Protein AF-A0A964PZA8-F1 (afdb_monomer_lite)

Sequence (58 aa):
MELVLIFGVVVLFLGGKRIPQIARGLGEGIRNFRTSMKEPERLEKGDASGRGDDGKGA

Secondary structure (DSSP, 8-state):
-HHHHHHHHHHHHH-TTHHHHHHHHHHHHHHHHHHHHHHHHHHS--S-----------

pLDDT: mean 77.6, std 18.86, range [38.69, 95.38]

Foldseek 3Di:
DVVVVVVVVVCVVCPVVNVVVVCVVVVVVVVVVVVVVCVVVVVPDPDDDDDDDDDDDD

Structure (mmCIF, N/CA/C/O backbone):
data_AF-A0A964PZA8-F1
#
_entry.id   AF-A0A964PZA8-F1
#
loop_
_atom_site.group_PDB
_atom_site.id
_atom_site.type_symbol
_atom_site.label_atom_id
_atom_site.label_alt_id
_atom_site.label_comp_id
_atom_site.label_asym_id
_atom_site.label_entity_id
_atom_site.label_seq_id
_atom_site.pdbx_PDB_ins_code
_atom_site.Cartn_x
_atom_site.Cartn_y
_atom_site.Cartn_z
_atom_site.occupancy
_atom_site.B_iso_or_equiv
_atom_site.auth_seq_id
_atom_site.auth_comp_id
_atom_site.auth_asym_id
_atom_site.auth_atom_id
_atom_site.pdbx_PDB_model_num
ATOM 1 N N . MET A 1 1 ? 18.992 -10.788 -5.487 1.00 88.88 1 MET A N 1
ATOM 2 C CA . MET A 1 1 ? 18.558 -9.639 -6.332 1.00 88.88 1 MET A CA 1
ATOM 3 C C . MET A 1 1 ? 17.240 -9.928 -7.059 1.00 88.88 1 MET A C 1
ATOM 5 O O . MET A 1 1 ? 16.647 -9.025 -7.639 1.00 88.88 1 MET A O 1
ATOM 9 N N . GLU A 1 2 ? 16.746 -11.165 -6.998 1.00 91.75 2 GLU A N 1
ATOM 10 C CA . GLU A 1 2 ? 15.576 -11.653 -7.730 1.00 91.75 2 GLU A CA 1
ATOM 11 C C . GLU A 1 2 ? 14.279 -10.924 -7.369 1.00 91.75 2 GLU A C 1
ATOM 13 O O . GLU A 1 2 ? 13.504 -10.578 -8.255 1.00 91.75 2 GLU A O 1
ATOM 18 N N . LEU A 1 3 ? 14.063 -10.615 -6.087 1.00 93.12 3 LEU A N 1
ATOM 19 C CA . LEU A 1 3 ? 12.847 -9.927 -5.641 1.00 93.12 3 LEU A CA 1
ATOM 20 C C . LEU A 1 3 ? 12.709 -8.524 -6.236 1.00 93.12 3 LEU A C 1
ATOM 22 O O . LEU A 1 3 ? 11.607 -8.127 -6.590 1.00 93.12 3 LEU A O 1
ATOM 26 N N . VAL A 1 4 ? 13.813 -7.791 -6.396 1.00 93.94 4 VAL A N 1
ATOM 27 C CA . VAL A 1 4 ? 13.793 -6.442 -6.982 1.00 93.94 4 VAL A CA 1
ATOM 28 C C . VAL A 1 4 ? 13.431 -6.505 -8.467 1.00 93.94 4 VAL A C 1
ATOM 30 O O . VAL A 1 4 ? 12.649 -5.684 -8.938 1.00 93.94 4 VAL A O 1
ATOM 33 N N . LEU A 1 5 ? 13.937 -7.511 -9.189 1.00 94.56 5 LEU A N 1
ATOM 34 C CA . LEU A 1 5 ? 13.588 -7.756 -10.592 1.00 94.56 5 LEU A CA 1
ATOM 35 C C . LEU A 1 5 ? 12.108 -8.111 -10.754 1.00 94.56 5 LEU A C 1
ATOM 37 O O . LEU A 1 5 ? 11.419 -7.502 -11.569 1.00 94.56 5 LEU A O 1
ATOM 41 N N . ILE A 1 6 ? 11.604 -9.045 -9.944 1.00 94.31 6 ILE A N 1
ATOM 42 C CA . ILE A 1 6 ? 10.192 -9.452 -9.968 1.00 94.31 6 ILE A CA 1
ATOM 43 C C . ILE A 1 6 ? 9.294 -8.257 -9.642 1.00 94.31 6 ILE A C 1
ATOM 45 O O . ILE A 1 6 ? 8.330 -7.987 -10.357 1.00 94.31 6 ILE A O 1
ATOM 49 N N . PHE A 1 7 ? 9.637 -7.499 -8.600 1.00 92.81 7 PHE A N 1
ATOM 50 C CA . PHE A 1 7 ? 8.883 -6.314 -8.213 1.00 92.81 7 PHE A CA 1
ATOM 51 C C . PHE A 1 7 ? 8.919 -5.245 -9.311 1.00 92.81 7 PHE A C 1
ATOM 53 O O . PHE A 1 7 ? 7.890 -4.650 -9.613 1.00 92.81 7 PHE A O 1
ATOM 60 N N . GLY A 1 8 ? 10.064 -5.052 -9.972 1.00 93.88 8 GLY A N 1
ATOM 61 C CA . GLY A 1 8 ? 10.204 -4.151 -11.116 1.00 93.88 8 GLY A CA 1
ATOM 62 C C . GLY A 1 8 ? 9.308 -4.538 -12.295 1.00 93.88 8 GLY A C 1
ATOM 63 O O . GLY A 1 8 ? 8.628 -3.676 -12.850 1.00 93.88 8 GLY A O 1
ATOM 64 N N . VAL A 1 9 ? 9.237 -5.830 -12.634 1.00 94.31 9 VAL A N 1
ATOM 65 C CA . VAL A 1 9 ? 8.335 -6.338 -13.682 1.00 94.31 9 VAL A CA 1
ATOM 66 C C . VAL A 1 9 ? 6.872 -6.103 -13.295 1.00 94.31 9 VAL A C 1
ATOM 68 O O . VAL A 1 9 ? 6.109 -5.554 -14.087 1.00 94.31 9 VAL A O 1
ATOM 71 N N . VAL A 1 10 ? 6.481 -6.430 -12.060 1.00 93.12 10 VAL A N 1
ATOM 72 C CA . VAL A 1 10 ? 5.114 -6.194 -11.561 1.00 93.12 10 VAL A CA 1
ATOM 73 C C . VAL A 1 10 ? 4.755 -4.705 -11.598 1.00 93.12 10 VAL A C 1
ATOM 75 O O . VAL A 1 10 ? 3.669 -4.350 -12.052 1.00 93.12 10 VAL A O 1
ATOM 78 N N . VAL A 1 11 ? 5.664 -3.818 -11.185 1.00 92.31 11 VAL A N 1
ATOM 79 C CA . VAL A 1 11 ? 5.472 -2.358 -11.231 1.00 92.31 11 VAL A CA 1
ATOM 80 C C . VAL A 1 11 ? 5.340 -1.854 -12.669 1.00 92.31 11 VAL A C 1
ATOM 82 O O . VAL A 1 11 ? 4.561 -0.932 -12.904 1.00 92.31 11 VAL A O 1
ATOM 85 N N . LEU A 1 12 ? 6.057 -2.441 -13.630 1.00 92.94 12 LEU A N 1
ATOM 86 C CA . LEU A 1 12 ? 5.961 -2.073 -15.045 1.00 92.94 12 LEU A CA 1
ATOM 87 C C . LEU A 1 12 ? 4.584 -2.429 -15.629 1.00 92.94 12 LEU A C 1
ATOM 89 O O . LEU A 1 12 ? 3.988 -1.601 -16.314 1.00 92.94 12 LEU A O 1
ATOM 93 N N . PHE A 1 13 ? 4.050 -3.611 -15.304 1.00 92.88 13 PHE A N 1
ATOM 94 C CA . PHE A 1 13 ? 2.710 -4.036 -15.732 1.00 92.88 13 PHE A CA 1
ATOM 95 C C . PHE A 1 13 ? 1.580 -3.280 -15.021 1.00 92.88 13 PHE A C 1
ATOM 97 O O . PHE A 1 13 ? 0.600 -2.891 -15.654 1.00 92.88 13 PHE A O 1
ATOM 104 N N . LEU A 1 14 ? 1.696 -3.056 -13.708 1.00 90.00 14 LEU A N 1
ATOM 105 C CA . LEU A 1 14 ? 0.692 -2.311 -12.940 1.00 90.00 14 LEU A CA 1
ATOM 106 C C . LEU A 1 14 ? 0.788 -0.797 -13.184 1.00 90.00 14 LEU A C 1
ATOM 108 O O . LEU A 1 14 ? -0.201 -0.084 -13.034 1.00 90.00 14 LEU A O 1
ATOM 112 N N . GLY A 1 15 ? 1.959 -0.286 -13.557 1.00 85.06 15 GLY A N 1
ATOM 113 C CA . GLY A 1 15 ? 2.261 1.138 -13.611 1.00 85.06 15 GLY A CA 1
ATOM 114 C C . GLY A 1 15 ? 2.405 1.756 -12.214 1.00 85.06 15 GLY A C 1
ATOM 115 O O . GLY A 1 15 ? 1.639 1.478 -11.286 1.00 85.06 15 GLY A O 1
ATOM 116 N N . GLY A 1 16 ? 3.352 2.686 -12.058 1.00 83.31 16 GLY A N 1
ATOM 117 C CA . GLY A 1 16 ? 3.673 3.306 -10.761 1.00 83.31 16 GLY A CA 1
ATOM 118 C C . GLY A 1 16 ? 2.506 4.028 -10.064 1.00 83.31 16 GLY A C 1
ATOM 119 O O . GLY A 1 16 ? 2.562 4.262 -8.862 1.00 83.31 16 GLY A O 1
ATOM 120 N N . LYS A 1 17 ? 1.419 4.343 -10.785 1.00 85.19 17 LYS A N 1
ATOM 121 C CA . LYS A 1 17 ? 0.208 4.988 -10.242 1.00 85.19 17 LYS A CA 1
ATOM 122 C C . LYS A 1 17 ? -0.785 4.012 -9.592 1.00 85.19 17 LYS A C 1
ATOM 124 O O . LYS A 1 17 ? -1.590 4.454 -8.776 1.00 85.19 17 LYS A O 1
ATOM 129 N N . ARG A 1 18 ? -0.749 2.708 -9.902 1.00 87.06 18 ARG A N 1
ATOM 130 C CA . ARG A 1 18 ? -1.693 1.723 -9.328 1.00 87.06 18 ARG A CA 1
ATOM 131 C C . ARG A 1 18 ? -1.309 1.278 -7.920 1.00 87.06 18 ARG A C 1
ATOM 133 O O . ARG A 1 18 ? -2.189 1.103 -7.083 1.00 87.06 18 ARG A O 1
ATOM 140 N N . ILE A 1 19 ? -0.014 1.184 -7.624 1.00 89.94 19 ILE A N 1
ATOM 141 C CA . ILE A 1 19 ? 0.487 0.855 -6.280 1.00 89.94 19 ILE A CA 1
ATOM 142 C C . ILE A 1 19 ? -0.007 1.836 -5.200 1.00 89.94 19 ILE A C 1
ATOM 144 O O . ILE A 1 19 ? -0.572 1.366 -4.213 1.00 89.94 19 ILE A O 1
ATOM 148 N N . PRO A 1 20 ? 0.104 3.173 -5.355 1.00 86.81 20 PRO A N 1
ATOM 149 C CA . PRO A 1 20 ? -0.400 4.104 -4.346 1.00 86.81 20 PRO A CA 1
ATOM 150 C C . PRO A 1 20 ? -1.931 4.088 -4.224 1.00 86.81 20 PRO A C 1
ATOM 152 O O . PRO A 1 20 ? -2.445 4.325 -3.134 1.00 86.81 20 PRO A O 1
ATOM 155 N N . GLN A 1 21 ? -2.672 3.778 -5.297 1.00 90.88 21 GLN A N 1
ATOM 156 C CA . GLN A 1 21 ? -4.131 3.613 -5.225 1.00 90.88 21 GLN A CA 1
ATOM 157 C C . GLN A 1 21 ? -4.519 2.398 -4.369 1.00 90.88 21 GLN A C 1
ATOM 159 O O . GLN A 1 21 ? -5.362 2.516 -3.482 1.00 90.88 21 GLN A O 1
ATOM 164 N N . ILE A 1 22 ? -3.865 1.254 -4.592 1.00 90.94 22 ILE A N 1
ATOM 165 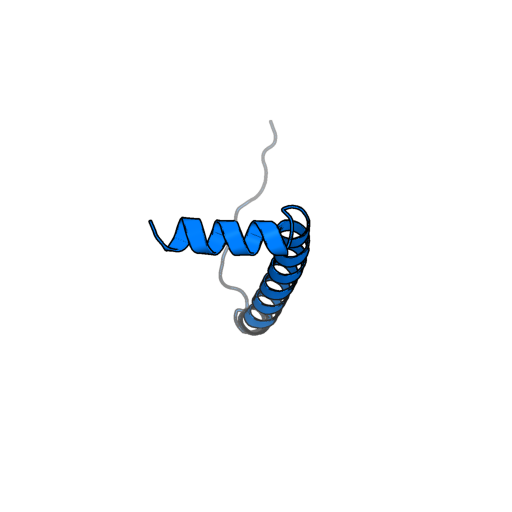C CA . ILE A 1 22 ? -4.124 0.009 -3.856 1.00 90.94 22 ILE A CA 1
ATOM 166 C C . ILE A 1 22 ? -3.656 0.128 -2.397 1.00 90.94 22 ILE A C 1
ATOM 168 O O . ILE A 1 22 ? -4.386 -0.258 -1.488 1.00 90.94 22 ILE A O 1
ATOM 172 N N . ALA A 1 23 ? -2.487 0.727 -2.152 1.00 92.88 23 ALA A N 1
ATOM 173 C CA . ALA A 1 23 ? -1.954 0.937 -0.805 1.00 92.88 23 ALA A CA 1
ATOM 174 C C . ALA A 1 23 ? -2.854 1.834 0.060 1.00 92.88 23 ALA A C 1
ATOM 176 O O . ALA A 1 23 ? -3.024 1.560 1.246 1.00 92.88 23 ALA A O 1
ATOM 177 N N . ARG A 1 24 ? -3.463 2.879 -0.522 1.00 93.12 24 ARG A N 1
ATOM 178 C CA . ARG A 1 24 ? -4.432 3.730 0.189 1.00 93.12 24 ARG A CA 1
ATOM 179 C C . ARG A 1 24 ? -5.679 2.943 0.602 1.00 93.12 24 ARG A C 1
ATOM 181 O O . ARG A 1 24 ? -6.045 2.986 1.771 1.00 93.12 24 ARG A O 1
ATOM 188 N N . GLY A 1 25 ? -6.266 2.172 -0.318 1.00 94.12 25 GLY A N 1
ATOM 189 C CA . GLY A 1 25 ? -7.444 1.345 -0.025 1.00 94.12 25 GLY A CA 1
ATOM 190 C C . GLY A 1 25 ? -7.170 0.230 0.992 1.00 94.12 25 GLY A C 1
ATOM 191 O O . GLY A 1 25 ? -7.937 0.048 1.935 1.00 94.12 25 GLY A O 1
ATOM 192 N N . LEU A 1 26 ? -6.041 -0.476 0.861 1.00 95.25 26 LEU A N 1
ATOM 193 C CA . LEU A 1 26 ? -5.608 -1.483 1.839 1.00 95.25 26 LEU A CA 1
ATOM 194 C C . LEU A 1 26 ? -5.314 -0.861 3.206 1.00 95.25 26 LEU A C 1
ATOM 196 O O . LEU A 1 26 ? -5.708 -1.420 4.225 1.00 95.25 26 LEU A O 1
ATOM 200 N N . GLY A 1 27 ? -4.648 0.295 3.241 1.00 93.69 27 GLY A N 1
ATOM 201 C CA . GLY A 1 27 ? -4.315 0.991 4.482 1.00 93.69 27 GLY A CA 1
ATOM 202 C C . GLY A 1 27 ? -5.555 1.432 5.258 1.00 93.69 27 GLY A C 1
ATOM 203 O O . GLY A 1 27 ? -5.617 1.239 6.471 1.00 93.69 27 GLY A O 1
ATOM 204 N N . GLU A 1 28 ? -6.566 1.966 4.571 1.00 94.88 28 GLU A N 1
ATOM 205 C CA . GLU A 1 28 ? -7.851 2.303 5.194 1.00 94.88 28 GLU A CA 1
ATOM 206 C C . GLU A 1 28 ? -8.621 1.061 5.651 1.00 94.88 28 GLU A C 1
ATOM 208 O O . GLU A 1 28 ? -9.119 1.045 6.777 1.00 94.88 28 GLU A O 1
ATOM 213 N N . GLY A 1 29 ? -8.653 -0.003 4.840 1.00 95.38 29 GLY A N 1
ATOM 214 C CA . GLY A 1 29 ? -9.297 -1.268 5.204 1.00 95.38 29 GLY A CA 1
ATOM 215 C C . GLY A 1 29 ? -8.678 -1.909 6.449 1.00 95.38 29 GLY A C 1
ATOM 216 O O . GLY A 1 29 ? -9.394 -2.261 7.386 1.00 95.38 29 GLY A O 1
ATOM 217 N N . ILE A 1 30 ? -7.345 -1.987 6.510 1.00 94.50 30 ILE A N 1
ATOM 218 C CA . ILE A 1 30 ? -6.613 -2.512 7.673 1.00 94.50 30 ILE A CA 1
ATOM 219 C C . ILE A 1 30 ? -6.819 -1.611 8.897 1.00 94.50 30 ILE A C 1
ATOM 221 O O . ILE A 1 30 ? -6.994 -2.122 10.005 1.00 94.50 30 ILE A O 1
ATOM 225 N N . ARG A 1 31 ? -6.826 -0.280 8.726 1.00 91.94 31 ARG A N 1
ATOM 226 C CA . ARG A 1 31 ? -7.064 0.667 9.828 1.00 91.94 31 ARG A CA 1
ATOM 227 C C . ARG A 1 31 ? -8.458 0.482 10.422 1.00 91.94 31 ARG A C 1
ATOM 229 O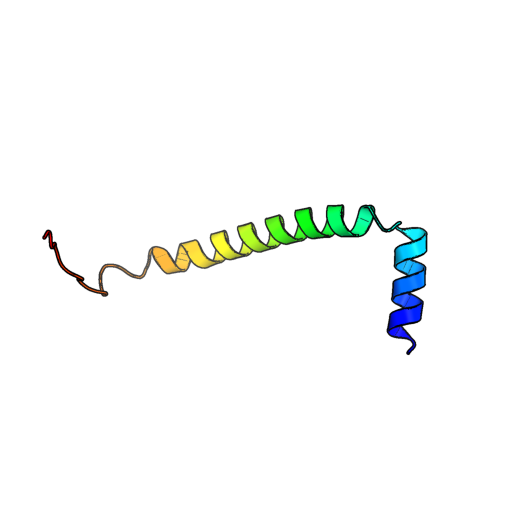 O . ARG A 1 31 ? -8.562 0.345 11.637 1.00 91.94 31 ARG A O 1
ATOM 236 N N . ASN A 1 32 ? -9.497 0.426 9.591 1.00 92.12 32 ASN A N 1
ATOM 237 C CA . ASN A 1 32 ? -10.867 0.196 10.051 1.00 92.12 32 ASN A CA 1
ATOM 238 C C . ASN A 1 32 ? -11.014 -1.181 10.704 1.00 92.12 32 ASN A C 1
ATOM 240 O O . ASN A 1 32 ? -11.573 -1.270 11.792 1.00 92.12 32 ASN A O 1
ATOM 244 N N . PHE A 1 33 ? -10.433 -2.225 10.109 1.00 92.88 33 PHE A N 1
ATOM 245 C CA . PHE A 1 33 ? -10.435 -3.569 10.685 1.00 92.88 33 PHE A CA 1
ATOM 246 C C . PHE A 1 33 ? -9.788 -3.593 12.077 1.00 92.88 33 PHE A C 1
ATOM 248 O O . PHE A 1 33 ? -10.342 -4.157 13.018 1.00 92.88 33 PHE A O 1
ATOM 255 N N . ARG A 1 34 ? -8.644 -2.918 12.243 1.00 87.88 34 ARG A N 1
ATOM 256 C CA . ARG A 1 34 ? -7.945 -2.828 13.530 1.00 87.88 34 ARG A CA 1
ATOM 257 C C . ARG A 1 34 ? -8.710 -2.012 14.570 1.00 87.88 34 ARG A C 1
ATOM 259 O O . ARG A 1 34 ? -8.647 -2.350 15.748 1.00 87.88 34 ARG A O 1
ATOM 266 N N . THR A 1 35 ? -9.400 -0.952 14.157 1.00 87.69 35 THR A N 1
ATOM 267 C CA . THR A 1 35 ? -10.257 -0.152 15.044 1.00 87.69 35 THR A CA 1
ATOM 268 C C . THR A 1 35 ? -11.438 -0.980 15.538 1.00 87.69 35 THR A C 1
ATOM 270 O O . THR A 1 35 ? -11.614 -1.098 16.746 1.00 87.69 35 THR A O 1
ATOM 273 N N . SER A 1 36 ? -12.160 -1.649 14.637 1.00 85.31 36 SER A N 1
ATOM 274 C CA . SER A 1 36 ? -13.297 -2.504 14.999 1.00 85.31 36 SER A CA 1
ATOM 275 C C . SER A 1 36 ? -12.893 -3.706 15.860 1.00 85.31 36 SER A C 1
ATOM 277 O O . SER A 1 36 ? -13.660 -4.124 16.716 1.00 85.31 36 SER A O 1
ATOM 279 N N . MET A 1 37 ? -11.679 -4.240 15.681 1.00 83.62 37 MET A N 1
ATOM 280 C CA . MET A 1 37 ? -11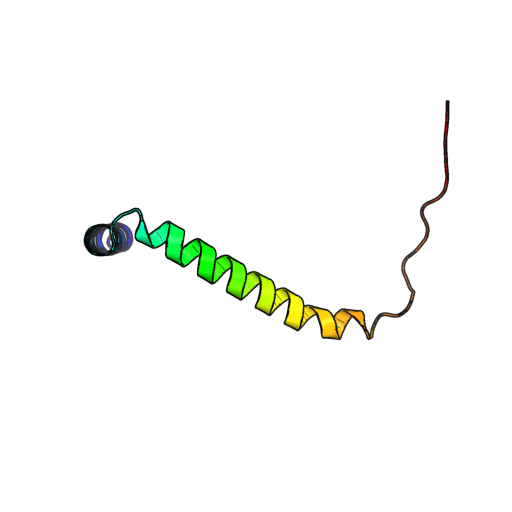.133 -5.309 16.533 1.00 83.62 37 MET A CA 1
ATOM 281 C C . MET A 1 37 ? -10.693 -4.822 17.924 1.00 83.62 37 MET A C 1
ATOM 283 O O . MET A 1 37 ? -10.639 -5.624 18.848 1.00 83.62 37 MET A O 1
ATOM 287 N N . LYS A 1 38 ? -10.388 -3.527 18.096 1.00 78.38 38 LYS A N 1
ATOM 288 C CA . LYS A 1 38 ? -10.003 -2.920 19.388 1.00 78.38 38 LYS A CA 1
ATOM 289 C C . LYS A 1 38 ? -11.171 -2.320 20.170 1.00 78.38 38 LYS A C 1
ATOM 291 O O . LYS A 1 38 ? -11.058 -2.113 21.374 1.00 78.38 38 LYS A O 1
ATOM 296 N N . GLU A 1 39 ? -12.276 -2.008 19.505 1.00 64.44 39 GLU A N 1
ATOM 297 C CA . GLU A 1 39 ? -13.506 -1.536 20.142 1.00 64.44 39 GLU A CA 1
ATOM 298 C C . GLU A 1 39 ? -14.088 -2.503 21.198 1.00 64.44 39 GLU A C 1
ATOM 300 O O . GLU A 1 39 ? -14.467 -2.011 22.264 1.00 64.44 39 GLU A O 1
ATOM 305 N N . PRO A 1 40 ? -14.075 -3.846 21.023 1.00 60.25 40 PRO A N 1
ATOM 306 C CA . PRO A 1 40 ? -14.502 -4.761 22.085 1.00 60.25 40 PRO A CA 1
ATOM 307 C C . PRO A 1 40 ? -13.601 -4.717 23.332 1.00 60.25 40 PRO A C 1
ATOM 309 O O . PRO A 1 40 ? -14.097 -4.914 24.434 1.00 60.25 40 PRO A O 1
ATOM 312 N N . GLU A 1 41 ? -12.313 -4.373 23.206 1.00 58.56 41 GLU A N 1
ATOM 313 C CA . GLU A 1 41 ? -11.401 -4.215 24.358 1.00 58.56 41 GLU A CA 1
ATOM 314 C C . GLU A 1 41 ? -11.665 -2.934 25.168 1.00 58.56 41 GLU A C 1
ATOM 316 O O . GLU A 1 41 ? -11.255 -2.830 26.325 1.00 58.56 41 GLU A O 1
ATOM 321 N N . ARG A 1 42 ? -12.337 -1.931 24.584 1.00 57.22 42 ARG A N 1
ATOM 322 C CA . ARG A 1 42 ? -12.577 -0.638 25.249 1.00 57.22 42 ARG A CA 1
ATOM 323 C C . ARG A 1 42 ? -13.831 -0.625 26.121 1.00 57.22 42 ARG A C 1
ATOM 325 O O . ARG A 1 42 ? -13.935 0.242 26.982 1.00 57.22 42 ARG A O 1
ATOM 332 N N . LEU A 1 43 ? -14.749 -1.569 25.912 1.00 57.25 43 LEU A N 1
ATOM 333 C CA . LEU A 1 43 ? -15.983 -1.697 26.693 1.00 57.25 43 LEU A CA 1
ATOM 334 C C . LEU A 1 43 ? -15.794 -2.513 27.982 1.00 57.25 43 LEU A C 1
ATOM 336 O O . LEU A 1 43 ? -16.610 -2.386 28.888 1.00 57.25 43 LEU A O 1
ATOM 340 N N . GLU A 1 44 ? -14.709 -3.288 28.105 1.00 57.66 44 GLU A N 1
ATOM 341 C CA . GLU A 1 44 ? -14.425 -4.083 29.313 1.00 57.66 44 GLU A CA 1
ATOM 342 C C . GLU A 1 44 ? -13.454 -3.412 30.300 1.00 57.66 44 GLU A C 1
ATOM 344 O O . GLU A 1 44 ? -13.329 -3.850 31.441 1.00 57.66 44 GLU A O 1
ATOM 349 N N . LYS A 1 45 ? -12.793 -2.311 29.915 1.00 50.53 45 LYS A N 1
ATOM 350 C CA . LYS A 1 45 ? -11.931 -1.546 30.828 1.00 50.53 45 LYS A CA 1
ATOM 351 C C . LYS A 1 45 ? -12.620 -0.263 31.285 1.00 50.53 45 LYS A C 1
ATOM 353 O O . LYS A 1 45 ? -12.279 0.835 30.846 1.00 50.53 45 LYS A O 1
ATOM 358 N N . GLY A 1 46 ? -13.582 -0.429 32.191 1.00 51.50 46 GLY A N 1
ATOM 359 C CA . GLY A 1 46 ? -14.009 0.650 33.075 1.00 51.50 46 GLY A CA 1
ATOM 360 C C . GLY A 1 46 ? -12.809 1.220 33.842 1.00 51.50 46 GLY A C 1
ATOM 361 O O . GLY A 1 46 ? -11.952 0.479 34.320 1.00 51.50 46 GLY A O 1
ATOM 362 N N . ASP A 1 47 ? -12.731 2.546 33.877 1.00 57.44 47 ASP A N 1
ATOM 363 C CA . ASP A 1 47 ? -12.168 3.361 34.957 1.00 57.44 47 ASP A CA 1
ATOM 364 C C . ASP A 1 47 ? -10.988 2.777 35.765 1.00 57.44 47 ASP A C 1
ATOM 366 O O . ASP A 1 47 ? -11.161 2.338 36.897 1.00 57.44 47 ASP A O 1
ATOM 370 N N . ALA A 1 48 ? -9.756 2.852 35.238 1.00 56.38 48 ALA A N 1
ATOM 371 C CA . ALA A 1 48 ? -8.533 2.770 36.059 1.00 56.38 48 ALA A CA 1
ATOM 372 C C . ALA A 1 48 ? -7.267 3.287 35.335 1.00 56.38 48 ALA A C 1
ATOM 374 O O . ALA A 1 48 ? -6.339 2.530 35.055 1.00 56.38 48 ALA A O 1
ATOM 375 N N . SER A 1 49 ? -7.238 4.583 35.016 1.00 50.84 49 SER A N 1
ATOM 376 C CA . SER A 1 49 ? -6.034 5.440 34.931 1.00 50.84 49 SER A CA 1
ATOM 377 C C . SER A 1 49 ? -6.532 6.832 34.525 1.00 50.84 49 SER A C 1
ATOM 379 O O . SER A 1 49 ? -6.942 7.014 33.386 1.00 50.84 49 SER A O 1
ATOM 381 N N . GLY A 1 50 ? -6.667 7.827 35.393 1.00 44.84 50 GLY A N 1
ATOM 382 C CA . GLY A 1 50 ? -5.729 8.254 36.423 1.00 44.84 50 GLY A CA 1
ATOM 383 C C . GLY A 1 50 ? -5.353 9.698 36.076 1.00 44.84 50 GLY A C 1
ATOM 384 O O . GLY A 1 50 ? -4.829 9.950 34.999 1.00 44.84 50 GLY A O 1
ATOM 385 N N . ARG A 1 51 ? -5.727 10.621 36.962 1.00 46.34 51 ARG A N 1
ATOM 386 C CA . ARG A 1 51 ? -5.558 12.082 36.913 1.00 46.34 51 ARG A CA 1
ATOM 387 C C . ARG A 1 51 ? -4.212 12.575 36.353 1.00 46.34 51 ARG A C 1
ATOM 389 O O . ARG A 1 51 ? -3.164 12.067 36.734 1.00 46.34 51 ARG A O 1
ATOM 396 N N . GLY A 1 52 ? -4.283 13.67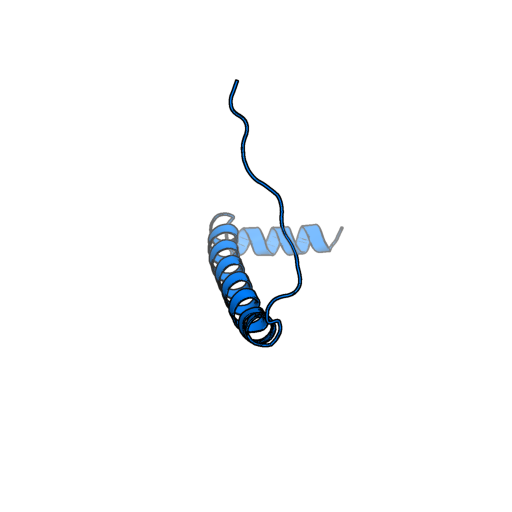0 35.602 1.00 47.59 52 GLY A N 1
ATOM 397 C CA . GLY A 1 52 ? -3.355 14.807 35.655 1.00 47.59 52 GLY A CA 1
ATOM 398 C C . GLY A 1 52 ? -4.204 16.050 35.364 1.00 47.59 52 GLY A C 1
ATOM 399 O O . GLY A 1 52 ? -4.655 16.210 34.236 1.00 47.59 52 GLY A O 1
ATOM 400 N N . ASP A 1 53 ? -4.783 16.670 36.393 1.00 52.81 53 ASP A N 1
ATOM 401 C CA . ASP A 1 53 ? -4.191 17.824 37.095 1.00 52.81 53 ASP A CA 1
ATOM 402 C C . ASP A 1 53 ? -4.053 19.044 36.159 1.00 52.81 53 ASP A C 1
ATOM 404 O O . ASP A 1 53 ? -3.100 19.191 35.400 1.00 52.81 53 ASP A O 1
ATOM 408 N N . ASP A 1 54 ? -5.139 19.808 36.070 1.00 52.78 54 ASP A N 1
ATOM 409 C CA . ASP A 1 54 ? -5.248 21.160 36.624 1.00 52.78 54 ASP A CA 1
ATOM 410 C C . ASP A 1 54 ? -4.046 22.119 36.418 1.00 52.78 54 ASP A C 1
ATOM 412 O O . ASP A 1 54 ? -3.070 22.115 37.149 1.00 52.78 54 ASP A O 1
ATOM 416 N N . GLY A 1 55 ? -4.202 23.060 35.480 1.00 50.69 55 GLY A N 1
ATOM 417 C CA . GLY A 1 55 ? -3.944 24.497 35.676 1.00 50.69 55 GLY A CA 1
ATOM 418 C C . GLY A 1 55 ? -2.575 25.027 36.153 1.00 50.69 55 GLY A C 1
ATOM 419 O O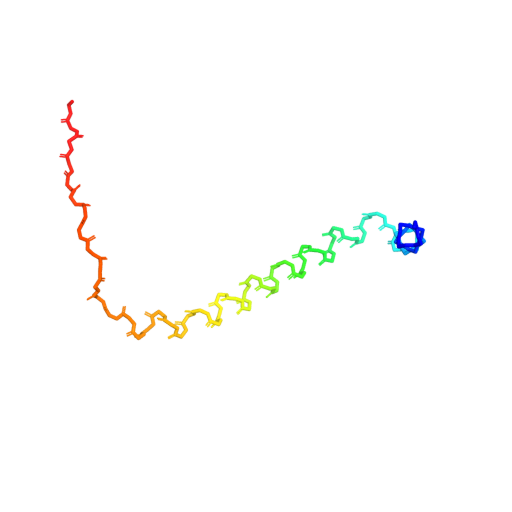 . GLY A 1 55 ? -2.253 24.997 37.335 1.00 50.69 55 GLY A O 1
ATOM 420 N N . LYS A 1 56 ? -1.912 25.790 35.269 1.00 44.12 56 LYS A N 1
ATOM 421 C CA . LYS A 1 56 ? -1.395 27.165 35.503 1.00 44.12 56 LYS A CA 1
ATOM 422 C C . LYS A 1 56 ? -0.834 27.704 34.172 1.00 44.12 56 LYS A C 1
ATOM 424 O O . LYS A 1 56 ? -0.138 26.978 33.480 1.00 44.12 56 LYS A O 1
ATOM 429 N N . GLY A 1 57 ? -1.130 28.908 33.682 1.00 49.47 57 GLY A N 1
ATOM 430 C CA . GLY A 1 57 ? -1.611 30.100 34.373 1.00 49.47 57 GLY A CA 1
ATOM 431 C C . GLY A 1 57 ? -0.436 30.846 35.007 1.00 49.47 57 GLY A C 1
ATOM 432 O O . GLY A 1 57 ? -0.105 30.539 36.147 1.00 49.47 57 GLY A O 1
ATOM 433 N N . ALA A 1 58 ? 0.092 31.834 34.270 1.00 38.69 58 ALA A N 1
ATOM 434 C CA . ALA A 1 58 ? 1.200 32.750 34.591 1.00 38.69 58 ALA A CA 1
ATOM 435 C C . ALA A 1 58 ? 2.625 32.195 34.423 1.00 38.69 58 ALA A C 1
ATOM 437 O O . ALA A 1 58 ? 2.989 31.219 35.113 1.00 38.69 58 ALA A O 1
#

Radius of gyration: 22.4 Å; chains: 1; boun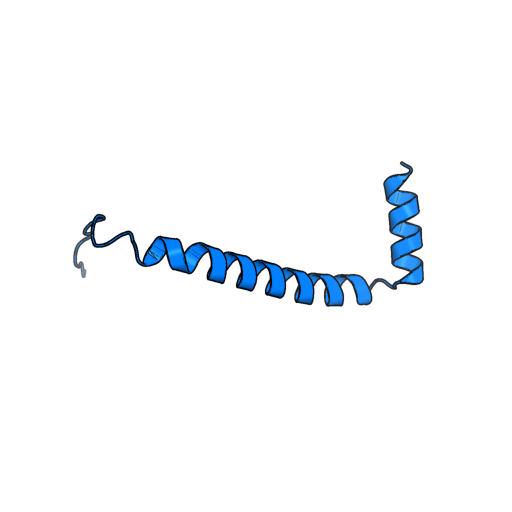ding box: 34×44×53 Å